Protein AF-A0A7S2DI94-F1 (afdb_monomer)

InterPro domains:
  IPR004147 ABC1 atypical kinase-like domain [PF03109] (22-83)
  IPR011009 Protein kinase-like domain superfamily [SSF56112] (23-72)
  IPR051130 Mitochondrial structure and function regulator [PTHR43173] (21-167)

Solvent-accessible surface area (backbone atoms only — not comparable to full-atom values): 9617 Å² total; per-residue (Å²): 136,80,74,88,71,80,75,70,51,82,45,70,86,51,65,67,65,20,51,54,41,22,57,52,45,43,52,50,52,52,47,42,24,38,66,72,71,18,44,30,70,40,57,72,49,72,92,29,50,45,74,42,70,34,16,36,64,43,81,49,77,76,88,43,61,42,66,40,56,74,69,52,30,52,40,51,53,52,48,54,59,44,58,71,64,45,34,46,67,61,47,50,53,41,57,74,66,62,71,47,77,76,41,70,45,93,87,59,54,71,65,52,54,49,42,46,50,37,65,44,47,44,61,65,92,67,88,44,50,87,60,58,70,66,53,44,52,54,48,52,55,46,50,76,74,43,61,90,73,40,47,48,64,76,61,39,64,72,53,59,60,33,48,21,65,56,64,73

Foldseek 3Di:
DDPPPPPDLPADPPPVQLCVLLVVQLVVVQLCCCQVVQKHQLAVPPVQWDQDRSNHTDGHDSVGMGGDDNVRSVQVVVLLVQVVVLELVSVLVCVVVVVHQQDADPPDDSLLVSLLSCVQQPVDPDHGHPHDPVSNVVSVVVCVPDVPPGRRCVRDPVRVSSNSSSND

Organism: NCBI:txid3111310

pLDDT: mean 78.26, std 12.39, range [26.5, 92.88]

Secondary structure (DSSP, 8-state):
--------------HHHHHHHHHHHHHHHHHIIIIIISEEES---GGGEEEEGGGEEEE--TTSEEE--HHHHHHHHHHHHHHTTTBHHHHHHHHHTT-S--PPPTTS-HHHHHHHHHHHH----S--BT--HHHHHHHHHHHHH-GGG-THHHHS-HHHHHHHHHH-

Nearest PDB structures (foldseek):
  7udp-assembly1_A  TM=5.890E-01  e=2.419E-03  Homo sapiens
  7udq-assembly1_A  TM=5.904E-01  e=2.108E-02  Homo sapiens
  7udq-assembly2_B  TM=5.695E-01  e=2.363E-02  Homo sapiens
  5i35-assembly1_A  TM=5.198E-01  e=9.274E-02  Homo sapiens
  2qoc-assembly1_A  TM=2.919E-01  e=6.078E-01  Homo sapiens

Mean predicted aligned error: 8.58 Å

Radius of gyration: 17.74 Å; Cα contacts (8 Å, |Δi|>4): 190; chains: 1; bounding box: 36×30×52 Å

Structure (mmCIF, N/CA/C/O backbone):
data_AF-A0A7S2DI94-F1
#
_entry.id   AF-A0A7S2DI94-F1
#
loop_
_atom_site.group_PDB
_atom_site.id
_atom_site.type_symbol
_atom_site.label_atom_id
_atom_site.label_alt_id
_atom_site.label_comp_id
_atom_site.label_asym_id
_atom_site.label_entity_id
_atom_site.label_seq_id
_atom_site.pdbx_PDB_ins_code
_atom_site.Cartn_x
_atom_site.Cartn_y
_atom_site.Cartn_z
_atom_site.occupancy
_atom_site.B_iso_or_equiv
_atom_site.auth_seq_id
_atom_site.auth_comp_id
_atom_site.auth_asym_id
_atom_site.auth_atom_id
_atom_site.pdbx_PDB_model_num
ATOM 1 N N . THR A 1 1 ? -7.034 -13.444 -23.311 1.00 38.25 1 THR A N 1
ATOM 2 C CA . THR A 1 1 ? -5.990 -12.869 -22.445 1.00 38.25 1 THR A CA 1
ATOM 3 C C . THR A 1 1 ? -5.013 -12.131 -23.332 1.00 38.25 1 THR A C 1
ATOM 5 O O . THR A 1 1 ? -4.226 -12.762 -24.023 1.00 38.25 1 THR A O 1
ATOM 8 N N . MET A 1 2 ? -5.155 -10.809 -23.434 1.00 26.50 2 MET A N 1
ATOM 9 C CA . MET A 1 2 ? -4.102 -9.972 -24.017 1.00 26.50 2 MET A CA 1
ATOM 10 C C . MET A 1 2 ? -3.130 -9.647 -22.878 1.00 26.50 2 MET A C 1
ATOM 12 O O . MET A 1 2 ? -3.619 -9.332 -21.794 1.00 26.50 2 MET A O 1
ATOM 16 N N . PRO A 1 3 ? -1.807 -9.776 -23.065 1.00 41.78 3 PRO A N 1
ATOM 17 C CA . PRO A 1 3 ? -0.866 -9.262 -22.082 1.00 41.78 3 PRO A CA 1
ATOM 18 C C . PRO A 1 3 ? -0.995 -7.738 -22.058 1.00 41.78 3 PRO A C 1
ATOM 20 O O . PRO A 1 3 ? -1.318 -7.144 -23.092 1.00 41.78 3 PRO A O 1
ATOM 23 N N . ALA A 1 4 ? -0.744 -7.125 -20.903 1.00 41.16 4 ALA A N 1
ATOM 24 C CA . ALA A 1 4 ? -0.554 -5.689 -20.775 1.00 41.16 4 ALA A CA 1
ATOM 25 C C . ALA A 1 4 ? 0.398 -5.222 -21.882 1.00 41.16 4 ALA A C 1
ATOM 27 O O . ALA A 1 4 ? 1.593 -5.530 -21.885 1.00 41.16 4 ALA A O 1
ATOM 28 N N . THR A 1 5 ? -0.143 -4.575 -22.911 1.00 44.16 5 THR A N 1
ATOM 29 C CA . THR A 1 5 ? 0.675 -4.017 -23.976 1.00 44.16 5 THR A CA 1
ATOM 30 C C . THR A 1 5 ? 1.434 -2.861 -23.363 1.00 44.16 5 THR A C 1
ATOM 32 O O . THR A 1 5 ? 0.854 -1.803 -23.129 1.00 44.16 5 THR A O 1
ATOM 35 N N . VAL A 1 6 ? 2.724 -3.076 -23.105 1.00 51.16 6 VAL A N 1
ATOM 36 C CA . VAL A 1 6 ? 3.705 -2.014 -22.889 1.00 51.16 6 VAL A CA 1
ATOM 37 C C . VAL A 1 6 ? 3.642 -1.109 -24.121 1.00 51.16 6 VAL A C 1
ATOM 39 O O . VAL A 1 6 ? 4.239 -1.389 -25.157 1.00 51.16 6 VAL A O 1
ATOM 42 N N . GLN A 1 7 ? 2.809 -0.077 -24.039 1.00 52.34 7 GLN A N 1
ATOM 43 C CA . GLN A 1 7 ? 2.575 0.886 -25.102 1.00 52.34 7 GLN A CA 1
ATOM 44 C C . GLN A 1 7 ? 3.838 1.753 -25.252 1.00 52.34 7 GLN A C 1
ATOM 46 O O . GLN A 1 7 ? 4.278 2.401 -24.297 1.00 52.34 7 GLN A O 1
ATOM 51 N N . ASP A 1 8 ? 4.431 1.683 -26.448 1.00 63.12 8 ASP A N 1
ATOM 52 C CA . ASP A 1 8 ? 5.579 2.424 -26.989 1.00 63.12 8 ASP A CA 1
ATOM 53 C C . ASP A 1 8 ? 6.704 2.791 -26.000 1.00 63.12 8 ASP A C 1
ATOM 55 O O . ASP A 1 8 ? 6.758 3.870 -25.401 1.00 63.12 8 ASP A O 1
ATOM 59 N N . CYS A 1 9 ? 7.706 1.909 -25.916 1.00 63.69 9 CYS A N 1
ATOM 60 C CA . CYS A 1 9 ? 9.040 2.227 -25.385 1.00 63.69 9 CYS A CA 1
ATOM 61 C C . CYS A 1 9 ? 9.880 3.102 -26.344 1.00 63.69 9 CYS A C 1
ATOM 63 O O . CYS A 1 9 ? 11.059 3.345 -26.084 1.00 63.69 9 CYS A O 1
ATOM 65 N N . ASP A 1 10 ? 9.292 3.604 -27.430 1.00 64.12 10 ASP A N 1
ATOM 66 C CA . ASP A 1 10 ? 9.933 4.528 -28.362 1.00 64.12 10 ASP A CA 1
ATOM 67 C C . ASP A 1 10 ? 9.694 5.970 -27.900 1.00 64.12 10 ASP A C 1
ATOM 69 O O . ASP A 1 10 ? 8.746 6.647 -28.289 1.00 64.12 10 ASP A O 1
ATOM 73 N N . GLY A 1 11 ? 10.555 6.439 -26.994 1.00 61.97 11 GLY A N 1
ATOM 74 C CA . GLY A 1 11 ? 10.510 7.794 -26.447 1.00 61.97 11 GLY A CA 1
ATOM 75 C C . GLY A 1 11 ? 11.860 8.508 -26.554 1.00 61.97 11 GLY A C 1
ATOM 76 O O . GLY A 1 11 ? 12.901 7.847 -26.567 1.00 61.97 11 GLY A O 1
ATOM 77 N N . PRO A 1 12 ? 11.875 9.854 -26.598 1.00 61.72 12 PRO A N 1
ATOM 78 C CA . PRO A 1 12 ? 13.106 10.631 -26.707 1.00 61.72 12 PRO A CA 1
ATOM 79 C C . PRO A 1 12 ? 14.046 10.348 -25.530 1.00 61.72 12 PRO A C 1
ATOM 81 O O . PRO A 1 12 ? 13.599 10.198 -24.389 1.00 61.72 12 PRO A O 1
ATOM 84 N N . SER A 1 13 ? 15.347 10.320 -25.819 1.00 65.62 13 SER A N 1
ATOM 85 C CA . SER A 1 13 ? 16.451 10.039 -24.890 1.00 65.62 13 SER A CA 1
ATOM 86 C C . SER A 1 13 ? 16.780 11.187 -23.928 1.00 65.62 13 SER A C 1
ATOM 88 O O . SER A 1 13 ? 17.819 11.145 -23.275 1.00 65.62 13 SER A O 1
ATOM 90 N N . ASP A 1 14 ? 15.909 12.197 -23.818 1.00 84.44 14 ASP A N 1
ATOM 91 C CA . ASP A 1 14 ? 16.019 13.196 -22.755 1.00 84.44 14 ASP A CA 1
ATOM 92 C C . ASP A 1 14 ? 15.905 12.506 -21.391 1.00 84.44 14 ASP A C 1
ATOM 94 O O . ASP A 1 14 ? 14.912 11.836 -21.095 1.00 84.44 14 ASP A O 1
ATOM 98 N N . GLU A 1 15 ? 16.947 12.652 -20.579 1.00 82.38 15 GLU A N 1
ATOM 99 C CA . GLU A 1 15 ? 17.140 11.882 -19.354 1.00 82.38 15 GLU A CA 1
ATOM 100 C C . GLU A 1 15 ? 16.066 12.200 -18.306 1.00 82.38 15 GLU A C 1
ATOM 102 O O . GLU A 1 15 ? 15.508 11.293 -17.688 1.00 82.38 15 GLU A O 1
ATOM 107 N N . ILE A 1 16 ? 15.685 13.476 -18.177 1.00 86.31 16 ILE A N 1
ATOM 108 C CA . ILE A 1 16 ? 14.654 13.924 -17.231 1.00 86.31 16 ILE A CA 1
ATOM 109 C C . ILE A 1 16 ? 13.275 13.417 -17.661 1.00 86.31 16 ILE A C 1
ATOM 111 O O . ILE A 1 16 ? 12.522 12.880 -16.843 1.00 86.31 16 ILE A O 1
ATOM 115 N N . ALA A 1 17 ? 12.921 13.561 -18.940 1.00 85.44 17 ALA A N 1
ATOM 116 C CA . ALA A 1 17 ? 11.656 13.053 -19.454 1.00 85.44 17 ALA A CA 1
ATOM 117 C C . ALA A 1 17 ? 11.577 11.520 -19.365 1.00 85.44 17 ALA A C 1
ATOM 119 O O . ALA A 1 17 ? 10.512 10.976 -19.070 1.00 85.44 17 ALA A O 1
ATOM 120 N N . MET A 1 18 ? 12.692 10.822 -19.590 1.00 85.62 18 MET A N 1
ATOM 121 C CA . MET A 1 18 ? 12.782 9.370 -19.452 1.00 85.62 18 MET A CA 1
ATOM 122 C C . MET A 1 18 ? 12.599 8.926 -18.001 1.00 85.62 18 MET A C 1
ATOM 124 O O . MET A 1 18 ? 11.794 8.030 -17.754 1.00 85.62 18 MET A O 1
ATOM 128 N N . ALA A 1 19 ? 13.273 9.576 -17.051 1.00 86.00 19 ALA A N 1
ATOM 129 C CA . ALA A 1 19 ? 13.120 9.295 -15.628 1.00 86.00 19 ALA A CA 1
ATOM 130 C C . ALA A 1 19 ? 11.671 9.505 -15.163 1.00 86.00 19 ALA A C 1
ATOM 132 O O . ALA A 1 19 ? 11.103 8.640 -14.501 1.00 86.00 19 ALA A O 1
ATOM 133 N N . ARG A 1 20 ? 11.024 10.602 -15.582 1.00 88.50 20 ARG A N 1
ATOM 134 C CA . ARG A 1 20 ? 9.604 10.858 -15.275 1.00 88.50 20 ARG A CA 1
ATOM 135 C C . ARG A 1 20 ? 8.683 9.760 -15.807 1.00 88.50 20 ARG A C 1
ATOM 137 O O . ARG A 1 20 ? 7.816 9.294 -15.076 1.00 88.50 20 ARG A O 1
ATOM 144 N N . ARG A 1 21 ? 8.875 9.330 -17.060 1.00 89.31 21 ARG A N 1
ATOM 145 C CA . ARG A 1 21 ? 8.097 8.221 -17.641 1.00 89.31 21 ARG A CA 1
ATOM 146 C C . ARG A 1 21 ? 8.338 6.910 -16.905 1.00 89.31 21 ARG A C 1
ATOM 148 O O . ARG A 1 21 ? 7.385 6.175 -16.680 1.00 89.31 21 ARG A O 1
ATOM 155 N N . ALA A 1 22 ? 9.586 6.636 -16.530 1.00 89.19 22 ALA A N 1
ATOM 156 C CA . ALA A 1 22 ? 9.945 5.427 -15.805 1.00 89.19 22 ALA A CA 1
ATOM 157 C C . ALA A 1 22 ? 9.234 5.355 -14.453 1.00 89.19 22 ALA A C 1
ATOM 159 O O . ALA A 1 22 ? 8.618 4.339 -14.168 1.00 89.19 22 ALA A O 1
ATOM 160 N N . VAL A 1 23 ? 9.232 6.439 -13.671 1.00 89.25 23 VAL A N 1
ATOM 161 C CA . VAL A 1 23 ? 8.534 6.486 -12.375 1.00 89.25 23 VAL A CA 1
ATOM 162 C C . VAL A 1 23 ? 7.040 6.192 -12.530 1.00 89.25 23 VAL A C 1
ATOM 164 O O . VAL A 1 23 ? 6.508 5.348 -11.814 1.00 89.25 23 VAL A O 1
ATOM 167 N N . LEU A 1 24 ? 6.372 6.836 -13.493 1.00 90.75 24 LEU A N 1
ATOM 168 C CA . LEU A 1 24 ? 4.942 6.611 -13.731 1.00 90.75 24 LEU A CA 1
ATOM 169 C C . LEU A 1 24 ? 4.659 5.168 -14.167 1.00 90.75 24 LEU A C 1
ATOM 171 O O . LEU A 1 24 ? 3.782 4.520 -13.613 1.00 90.75 24 LEU A O 1
ATOM 175 N N . ARG A 1 25 ? 5.457 4.628 -15.094 1.00 91.44 25 ARG A N 1
ATOM 176 C CA . ARG A 1 25 ? 5.292 3.248 -15.572 1.00 91.44 25 ARG A CA 1
ATOM 177 C C . ARG A 1 25 ? 5.593 2.205 -14.505 1.00 91.44 25 ARG A C 1
ATOM 179 O O . ARG A 1 25 ? 4.973 1.151 -14.511 1.00 91.44 25 ARG A O 1
ATOM 186 N N . VAL A 1 26 ? 6.544 2.469 -13.611 1.00 90.81 26 VAL A N 1
ATOM 187 C CA . VAL A 1 26 ? 6.804 1.605 -12.453 1.00 90.81 26 VAL A CA 1
ATOM 188 C C . VAL A 1 26 ? 5.553 1.533 -11.583 1.00 90.81 26 VAL A C 1
ATOM 190 O O . VAL A 1 26 ? 5.120 0.431 -11.258 1.00 90.81 26 VAL A O 1
ATOM 193 N N . ALA A 1 27 ? 4.940 2.678 -11.271 1.00 88.88 27 ALA A N 1
ATOM 194 C CA . ALA A 1 27 ? 3.699 2.717 -10.502 1.00 88.88 27 ALA A CA 1
ATOM 195 C C . ALA A 1 27 ? 2.551 1.980 -11.217 1.00 88.88 27 ALA A C 1
ATOM 197 O O . ALA A 1 27 ? 1.857 1.190 -10.579 1.00 88.88 27 ALA A O 1
ATOM 198 N N . ASP A 1 28 ? 2.396 2.171 -12.533 1.00 91.50 28 ASP A N 1
ATOM 199 C CA . ASP A 1 28 ? 1.372 1.488 -13.335 1.00 91.50 28 ASP A CA 1
ATOM 200 C C . ASP A 1 28 ? 1.557 -0.037 -13.317 1.00 91.50 28 ASP A C 1
ATOM 202 O O . ASP A 1 28 ? 0.617 -0.769 -13.013 1.00 91.50 28 ASP A O 1
ATOM 206 N N . VAL A 1 29 ? 2.777 -0.521 -13.585 1.00 91.38 29 VAL A N 1
ATOM 207 C CA . VAL A 1 29 ? 3.096 -1.959 -13.613 1.00 91.38 29 VAL A CA 1
ATOM 208 C C . VAL A 1 29 ? 2.872 -2.594 -12.243 1.00 91.38 29 VAL A C 1
ATOM 210 O O . VAL A 1 29 ? 2.237 -3.640 -12.152 1.00 91.38 29 VAL A O 1
ATOM 213 N N . ILE A 1 30 ? 3.350 -1.960 -11.169 1.00 89.12 30 ILE A N 1
ATOM 214 C CA . ILE A 1 30 ? 3.148 -2.453 -9.801 1.00 89.12 30 ILE A CA 1
ATOM 215 C C . ILE A 1 30 ? 1.654 -2.476 -9.448 1.00 89.12 30 ILE A C 1
ATOM 217 O O . ILE A 1 30 ? 1.179 -3.436 -8.838 1.00 89.12 30 ILE A O 1
ATOM 221 N N . GLY A 1 31 ? 0.904 -1.441 -9.836 1.00 89.75 31 GLY A N 1
ATOM 222 C CA . GLY A 1 31 ? -0.535 -1.356 -9.609 1.00 89.75 31 GLY A CA 1
ATOM 223 C C . GLY A 1 31 ? -1.315 -2.441 -10.353 1.00 89.75 31 GLY A C 1
ATOM 224 O O . GLY A 1 31 ? -2.184 -3.081 -9.764 1.00 89.75 31 GLY A O 1
ATOM 225 N N . GLU A 1 32 ? -0.986 -2.694 -11.620 1.00 92.88 32 GLU A N 1
ATOM 226 C CA . GLU A 1 32 ? -1.575 -3.772 -12.420 1.00 92.88 32 GLU A CA 1
ATOM 227 C C . GLU A 1 32 ? -1.283 -5.147 -11.804 1.00 92.88 32 GLU A C 1
ATOM 229 O O . GLU A 1 32 ? -2.216 -5.895 -11.496 1.00 92.88 32 GLU A O 1
ATOM 234 N N . MET A 1 33 ? -0.014 -5.416 -11.495 1.00 92.06 33 MET A N 1
ATOM 235 C CA . MET A 1 33 ? 0.432 -6.624 -10.799 1.0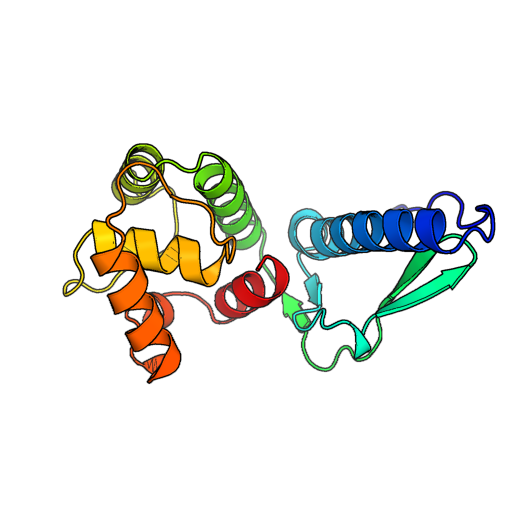0 92.06 33 MET A CA 1
ATOM 236 C C . MET A 1 33 ? -0.349 -6.857 -9.492 1.00 92.06 33 MET A C 1
ATOM 238 O O . MET A 1 33 ? -0.890 -7.936 -9.242 1.00 92.06 33 MET A O 1
ATOM 242 N N . MET A 1 34 ? -0.473 -5.826 -8.653 1.00 91.06 34 MET A N 1
ATOM 243 C CA . MET A 1 34 ? -1.116 -5.944 -7.344 1.00 91.06 34 MET A CA 1
ATOM 244 C C . MET A 1 34 ? -2.643 -6.061 -7.430 1.00 91.06 34 MET A C 1
ATOM 246 O O . MET A 1 34 ? -3.236 -6.915 -6.768 1.00 91.06 34 MET A O 1
ATOM 250 N N . PHE A 1 35 ? -3.303 -5.203 -8.209 1.00 91.31 35 PHE A N 1
ATOM 251 C CA . PHE A 1 35 ? -4.761 -5.051 -8.162 1.00 91.31 35 PHE A CA 1
ATOM 252 C C . PHE A 1 35 ? -5.504 -5.827 -9.249 1.00 91.31 35 PHE A C 1
ATOM 254 O O . PHE A 1 35 ? -6.642 -6.248 -9.010 1.00 91.31 35 PHE A O 1
ATOM 261 N N . LEU A 1 36 ? -4.891 -6.036 -10.418 1.00 92.25 36 LEU A N 1
ATOM 262 C CA . LEU A 1 36 ? -5.501 -6.778 -11.524 1.00 92.25 36 LEU A CA 1
ATOM 263 C C . LEU A 1 36 ? -5.062 -8.240 -11.515 1.00 92.25 36 LEU A C 1
ATOM 265 O O . LEU A 1 36 ? -5.929 -9.123 -11.504 1.00 92.25 36 LEU A O 1
ATOM 269 N N . ASP A 1 37 ? -3.757 -8.491 -11.419 1.00 92.12 37 ASP A N 1
ATOM 270 C CA . ASP A 1 37 ? -3.207 -9.850 -11.453 1.00 92.12 37 ASP A CA 1
ATOM 271 C C . ASP A 1 37 ? -3.254 -10.526 -10.078 1.00 92.12 37 ASP A C 1
ATOM 273 O O . ASP A 1 37 ? -3.525 -11.720 -9.980 1.00 92.12 37 ASP A O 1
ATOM 277 N N . GLY A 1 38 ? -3.090 -9.760 -8.994 1.00 90.25 38 GLY A N 1
ATOM 278 C CA . GLY A 1 38 ? -2.999 -10.304 -7.638 1.00 90.25 38 GLY A CA 1
ATOM 279 C C . GLY A 1 38 ? -1.653 -10.951 -7.327 1.00 90.25 38 GLY A C 1
ATOM 280 O O . GLY A 1 38 ? -1.559 -11.685 -6.356 1.00 90.25 38 GLY A O 1
ATOM 281 N N . PHE A 1 39 ? -0.619 -10.686 -8.122 1.00 90.69 39 PHE A N 1
ATOM 282 C CA . PHE A 1 39 ? 0.749 -11.141 -7.893 1.00 90.69 39 PHE A CA 1
ATOM 283 C C . PHE A 1 39 ? 1.684 -9.959 -8.094 1.00 90.69 39 PHE A C 1
ATOM 285 O O . PHE A 1 39 ? 1.697 -9.373 -9.172 1.00 90.69 39 PHE A O 1
ATOM 292 N N . PHE A 1 40 ? 2.476 -9.608 -7.083 1.00 89.25 40 PHE A N 1
ATOM 293 C CA . PHE A 1 40 ? 3.304 -8.405 -7.126 1.00 89.25 40 PHE A CA 1
ATOM 294 C C . PHE A 1 40 ? 4.714 -8.626 -6.584 1.00 89.25 40 PHE A C 1
ATOM 296 O O . PHE A 1 40 ? 4.962 -9.473 -5.721 1.00 89.25 40 PHE A O 1
ATOM 303 N N . HIS A 1 41 ? 5.645 -7.823 -7.101 1.00 87.62 41 HIS A N 1
ATOM 304 C CA . HIS A 1 41 ? 7.010 -7.758 -6.601 1.00 87.62 41 HIS A CA 1
ATOM 305 C C . HIS A 1 41 ? 7.024 -6.940 -5.305 1.00 87.62 41 HIS A C 1
ATOM 307 O O . HIS A 1 41 ? 6.699 -5.757 -5.299 1.00 87.62 41 HIS A O 1
ATOM 313 N N . ALA A 1 42 ? 7.375 -7.590 -4.200 1.00 82.12 42 ALA A N 1
ATOM 314 C CA . ALA A 1 42 ? 7.329 -7.024 -2.854 1.00 82.12 42 ALA A CA 1
ATOM 315 C C . ALA A 1 42 ? 8.575 -6.193 -2.478 1.00 82.12 42 ALA A C 1
ATOM 317 O O . ALA A 1 42 ? 8.674 -5.725 -1.343 1.00 82.12 42 ALA A O 1
ATOM 318 N N . ASP A 1 43 ? 9.532 -6.045 -3.399 1.00 81.56 43 ASP A N 1
ATOM 319 C CA . ASP A 1 43 ? 10.815 -5.374 -3.173 1.00 81.56 43 ASP A CA 1
ATOM 320 C C . ASP A 1 43 ? 11.191 -4.488 -4.369 1.00 81.56 43 ASP A C 1
ATOM 322 O O . ASP A 1 43 ? 12.068 -4.795 -5.176 1.00 81.56 43 ASP A O 1
ATOM 326 N N . THR A 1 44 ? 10.479 -3.373 -4.501 1.00 77.94 44 THR A N 1
ATOM 327 C CA . THR A 1 44 ? 10.586 -2.433 -5.626 1.00 77.94 44 THR A CA 1
ATOM 328 C C . THR A 1 44 ? 11.675 -1.382 -5.410 1.00 77.94 44 THR A C 1
ATOM 330 O O . THR A 1 44 ? 11.563 -0.248 -5.880 1.00 77.94 44 THR A O 1
ATOM 333 N N . HIS A 1 45 ? 12.741 -1.728 -4.682 1.00 83.12 45 HIS A N 1
ATOM 334 C CA . HIS A 1 45 ? 13.846 -0.809 -4.452 1.00 83.12 45 HIS A CA 1
ATOM 335 C C . HIS A 1 45 ? 14.523 -0.423 -5.784 1.00 83.12 45 HIS A C 1
ATOM 337 O O . HIS A 1 45 ? 14.570 -1.237 -6.711 1.00 83.12 45 HIS A O 1
ATOM 343 N N . PRO A 1 46 ? 15.154 0.762 -5.900 1.00 83.50 46 PRO A N 1
ATOM 344 C CA . PRO A 1 46 ? 15.728 1.219 -7.171 1.00 83.50 46 PRO A CA 1
ATOM 345 C C . PRO A 1 46 ? 16.717 0.240 -7.827 1.00 83.50 46 PRO A C 1
ATOM 347 O O . PRO A 1 46 ? 16.783 0.163 -9.047 1.00 83.50 46 PRO A O 1
ATOM 350 N N . GLY A 1 47 ? 17.451 -0.554 -7.038 1.00 86.31 47 GLY A N 1
ATOM 351 C CA . GLY A 1 47 ? 18.361 -1.588 -7.553 1.00 86.31 47 GLY A CA 1
ATOM 352 C C . GLY A 1 47 ? 17.694 -2.766 -8.285 1.00 86.31 47 GLY A C 1
ATOM 353 O O . GLY A 1 47 ? 18.386 -3.447 -9.034 1.00 86.31 47 GLY A O 1
ATOM 354 N N . ASN A 1 48 ? 16.382 -2.979 -8.116 1.00 89.44 48 ASN A N 1
ATOM 355 C CA . ASN A 1 48 ? 15.606 -4.054 -8.751 1.00 89.44 48 ASN A CA 1
ATOM 356 C C . ASN A 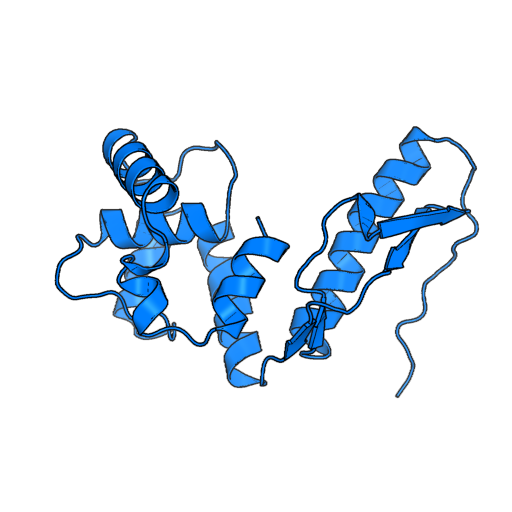1 48 ? 14.821 -3.553 -9.970 1.00 89.44 48 ASN A C 1
ATOM 358 O O . ASN A 1 48 ? 14.034 -4.285 -10.571 1.00 89.44 48 ASN A O 1
ATOM 362 N N . ILE A 1 49 ? 15.027 -2.290 -10.353 1.00 90.06 49 ILE A N 1
ATOM 363 C CA . ILE A 1 49 ? 14.317 -1.650 -11.452 1.00 90.06 49 ILE A CA 1
ATOM 364 C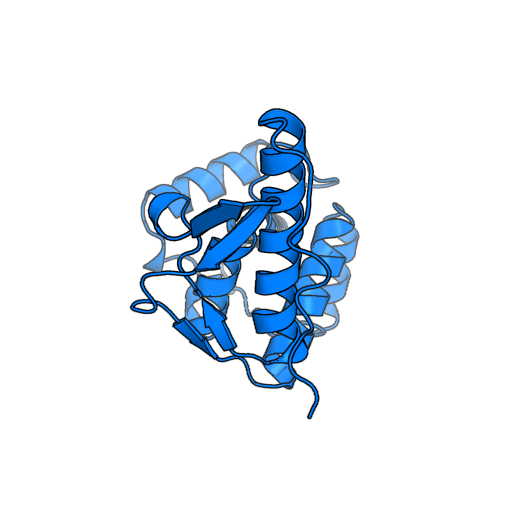 C . ILE A 1 49 ? 15.345 -1.118 -12.439 1.00 90.06 49 ILE A C 1
ATOM 366 O O . ILE A 1 49 ? 16.004 -0.103 -12.217 1.00 90.06 49 ILE A O 1
ATOM 370 N N . MET A 1 50 ? 15.455 -1.786 -13.581 1.00 89.75 50 MET A N 1
ATOM 371 C CA . MET A 1 50 ? 16.233 -1.280 -14.702 1.00 89.75 50 MET A CA 1
ATOM 372 C C . MET A 1 50 ? 15.351 -0.401 -15.583 1.00 89.75 50 MET A C 1
ATOM 374 O O . MET A 1 50 ? 14.278 -0.816 -16.013 1.00 89.75 50 MET A O 1
ATOM 378 N N . VAL A 1 51 ? 15.813 0.807 -15.904 1.00 89.38 51 VAL A N 1
ATOM 379 C CA . VAL A 1 51 ? 15.116 1.690 -16.847 1.00 89.38 51 VAL A CA 1
ATOM 380 C C . VAL A 1 51 ? 15.681 1.475 -18.246 1.00 89.38 51 VAL A C 1
ATOM 382 O O . VAL A 1 51 ? 16.811 1.853 -18.550 1.00 89.38 51 VAL A O 1
ATOM 385 N N . LEU A 1 52 ? 14.884 0.848 -19.104 1.00 88.50 52 LEU A N 1
ATOM 386 C CA . LEU A 1 52 ? 15.191 0.654 -20.515 1.00 88.50 52 LEU A CA 1
ATOM 387 C C . LEU A 1 52 ? 14.921 1.934 -21.320 1.00 88.50 52 LEU A C 1
ATOM 389 O O . LEU A 1 52 ? 14.314 2.899 -20.839 1.00 88.50 52 LEU A O 1
ATOM 393 N N . LYS A 1 53 ? 15.336 1.920 -22.594 1.00 83.94 53 LYS A N 1
ATOM 394 C CA . LYS A 1 53 ? 15.046 3.001 -23.547 1.00 83.94 53 LYS A CA 1
ATOM 395 C C . LYS A 1 53 ? 13.555 3.358 -23.544 1.00 83.94 53 LYS A C 1
ATOM 397 O O . LYS A 1 53 ? 12.692 2.506 -23.347 1.00 83.94 53 LYS A O 1
ATOM 402 N N . GLY A 1 54 ? 13.281 4.653 -23.691 1.00 83.12 54 GLY A N 1
ATOM 403 C CA . GLY A 1 54 ? 11.930 5.209 -23.610 1.00 83.12 54 GLY A CA 1
ATOM 404 C C . GLY A 1 54 ? 11.352 5.309 -22.201 1.00 83.12 54 GLY A C 1
ATOM 405 O O . GLY A 1 54 ? 10.264 5.864 -22.059 1.00 83.12 54 GLY A O 1
ATOM 406 N N . GLY A 1 55 ? 12.065 4.856 -21.165 1.00 86.25 55 GLY A N 1
ATOM 407 C CA . GLY A 1 55 ? 11.599 4.881 -19.779 1.00 86.25 55 GLY A CA 1
ATOM 408 C C . GLY A 1 55 ? 10.758 3.658 -19.429 1.00 86.25 55 GLY A C 1
ATOM 409 O O . GLY A 1 55 ? 9.795 3.783 -18.684 1.00 86.25 55 GLY A O 1
ATOM 410 N N . CYS A 1 56 ? 11.027 2.506 -20.044 1.00 88.06 56 CYS A N 1
ATOM 411 C CA . CYS A 1 56 ? 10.312 1.266 -19.745 1.00 88.06 56 CYS A CA 1
ATOM 412 C C . CYS A 1 56 ? 10.978 0.541 -18.568 1.00 88.06 56 CYS A C 1
ATOM 414 O O . CYS A 1 56 ? 12.186 0.308 -18.634 1.00 88.06 56 CYS A O 1
ATOM 416 N N . PRO A 1 57 ? 10.240 0.193 -17.502 1.00 90.06 57 PRO A N 1
ATOM 417 C CA . PRO A 1 57 ? 10.812 -0.551 -16.393 1.00 90.06 57 PRO A CA 1
ATOM 418 C C . PRO A 1 57 ? 10.994 -2.024 -16.761 1.00 90.06 57 PRO A C 1
ATOM 420 O O . PRO A 1 57 ? 10.100 -2.658 -17.317 1.00 90.06 57 PRO A O 1
ATOM 423 N N . ALA A 1 58 ? 12.151 -2.572 -16.417 1.00 90.06 58 ALA A N 1
ATOM 424 C CA . ALA A 1 58 ? 12.400 -4.000 -16.348 1.00 90.06 58 ALA A CA 1
ATOM 425 C C . ALA A 1 58 ? 12.658 -4.358 -14.885 1.00 90.06 58 ALA A C 1
ATOM 427 O O . ALA A 1 58 ? 13.648 -3.920 -14.296 1.00 90.06 58 ALA A O 1
ATOM 428 N N . LEU A 1 59 ? 11.729 -5.120 -14.309 1.00 89.94 59 LEU A N 1
ATOM 429 C CA . LEU A 1 59 ? 11.841 -5.633 -12.950 1.00 89.94 59 LEU A CA 1
ATOM 430 C C . LEU A 1 59 ? 12.805 -6.820 -12.937 1.00 89.94 59 LEU A C 1
ATOM 432 O O . LEU A 1 59 ? 12.730 -7.698 -13.802 1.00 89.94 59 LEU A O 1
ATOM 436 N N . ILE A 1 60 ? 13.710 -6.834 -11.967 1.00 89.19 60 ILE A N 1
ATOM 437 C CA . ILE A 1 60 ? 14.676 -7.910 -11.746 1.00 89.19 60 ILE A CA 1
ATOM 438 C C . ILE A 1 60 ? 14.614 -8.359 -10.285 1.00 89.19 60 ILE A C 1
ATOM 440 O O . ILE A 1 60 ? 14.068 -7.653 -9.455 1.00 89.19 60 ILE A O 1
ATOM 444 N N . ASP A 1 61 ? 15.185 -9.527 -9.988 1.00 82.81 61 ASP A N 1
ATOM 445 C CA . ASP A 1 61 ? 15.174 -10.139 -8.650 1.00 82.81 61 ASP A CA 1
ATOM 446 C C . ASP A 1 61 ? 13.768 -10.362 -8.055 1.00 82.81 61 ASP A C 1
ATOM 448 O O . ASP A 1 61 ? 13.295 -9.687 -7.147 1.00 82.81 61 ASP A O 1
ATOM 452 N N . PHE A 1 62 ? 13.114 -11.424 -8.520 1.00 82.56 62 PHE A N 1
ATOM 453 C CA . PHE A 1 62 ? 11.813 -11.862 -8.010 1.00 82.56 62 PHE A CA 1
ATOM 454 C C . PHE A 1 62 ? 11.917 -12.691 -6.713 1.00 82.56 62 PHE A C 1
ATOM 456 O O . PHE A 1 62 ? 11.004 -13.454 -6.393 1.00 82.56 62 PHE A O 1
ATOM 463 N N . GLY A 1 63 ? 13.016 -12.571 -5.954 1.00 80.25 63 GLY A N 1
ATOM 464 C CA . GLY A 1 63 ? 13.222 -13.294 -4.694 1.00 80.25 63 GLY A CA 1
ATOM 465 C C . GLY A 1 63 ? 12.204 -12.943 -3.600 1.00 80.25 63 GLY A C 1
ATOM 466 O O . GLY A 1 63 ? 11.961 -13.751 -2.702 1.00 80.25 63 GLY A O 1
ATOM 467 N N . GLN A 1 64 ? 11.570 -11.770 -3.699 1.00 81.50 64 GLN A N 1
ATOM 468 C CA . G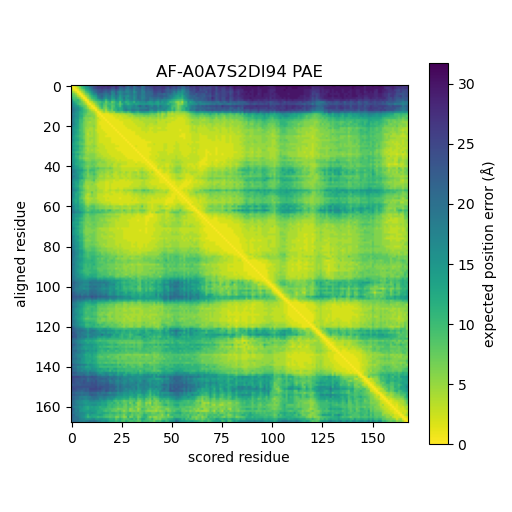LN A 1 64 ? 10.477 -11.326 -2.832 1.00 81.50 64 GLN A CA 1
ATOM 469 C C . GLN A 1 64 ? 9.243 -10.970 -3.672 1.00 81.50 64 GLN A C 1
ATOM 471 O O . GLN A 1 64 ? 9.110 -9.853 -4.180 1.00 81.50 64 GLN A O 1
ATOM 476 N N . CYS A 1 65 ? 8.325 -11.930 -3.792 1.00 86.94 65 CYS A N 1
ATOM 477 C CA . CYS A 1 65 ? 7.012 -11.758 -4.414 1.00 86.94 65 CYS A CA 1
ATOM 478 C C . CYS A 1 65 ? 5.906 -12.183 -3.447 1.00 86.94 65 CYS A C 1
ATOM 480 O O . CYS A 1 65 ? 6.132 -13.013 -2.563 1.00 86.94 65 CYS A O 1
ATOM 482 N N . ALA A 1 66 ? 4.712 -11.629 -3.631 1.00 86.25 66 ALA A N 1
ATOM 483 C CA . ALA A 1 66 ? 3.537 -11.975 -2.845 1.00 86.25 66 ALA A CA 1
ATOM 484 C C . ALA A 1 66 ? 2.291 -12.079 -3.731 1.00 86.25 66 ALA A C 1
ATOM 486 O O . ALA A 1 66 ? 2.200 -11.438 -4.780 1.00 86.25 66 ALA A O 1
ATOM 487 N N . GLU A 1 67 ? 1.335 -12.887 -3.280 1.00 89.25 67 GLU A N 1
ATOM 488 C CA . GLU A 1 67 ? 0.029 -13.057 -3.912 1.00 89.25 67 GLU A CA 1
ATOM 489 C C . GLU A 1 67 ? -1.068 -12.464 -3.028 1.00 89.25 67 GLU A C 1
ATOM 491 O O . GLU A 1 67 ? -0.989 -12.513 -1.802 1.00 89.25 67 GLU A O 1
ATOM 496 N N . LEU A 1 68 ? -2.098 -11.906 -3.657 1.00 87.31 68 LEU A N 1
ATOM 497 C CA . LEU A 1 68 ? -3.321 -11.446 -3.019 1.00 87.31 68 LEU A CA 1
ATOM 498 C C . LEU A 1 68 ? -4.509 -12.089 -3.727 1.00 87.31 68 LEU A C 1
ATOM 500 O O . LEU A 1 68 ? -4.698 -11.913 -4.934 1.00 87.31 68 LEU A O 1
ATOM 504 N N . ASP A 1 69 ? -5.358 -12.775 -2.969 1.00 89.69 69 ASP A N 1
ATOM 505 C CA . ASP A 1 69 ? -6.652 -13.210 -3.482 1.00 89.69 69 ASP A CA 1
ATOM 506 C C . ASP A 1 69 ? -7.577 -12.008 -3.776 1.00 89.69 69 ASP A C 1
ATOM 508 O O . ASP A 1 69 ? -7.308 -10.858 -3.412 1.00 89.69 69 ASP A O 1
ATOM 512 N N . LEU A 1 70 ? -8.705 -12.255 -4.447 1.00 89.50 70 LEU A N 1
ATOM 513 C CA . LEU A 1 70 ? -9.637 -11.193 -4.833 1.00 89.50 70 LEU A CA 1
ATOM 514 C C . LEU A 1 70 ? -10.134 -10.357 -3.641 1.00 89.50 70 LEU A C 1
ATOM 516 O O . LEU A 1 70 ? -10.257 -9.137 -3.770 1.00 89.50 70 LEU A O 1
ATOM 520 N N . GLU A 1 71 ? -10.430 -10.991 -2.506 1.00 85.62 71 GLU A N 1
ATOM 521 C CA . GLU A 1 71 ? -10.918 -10.304 -1.308 1.00 85.62 71 GLU A CA 1
ATOM 522 C C . GLU A 1 71 ? -9.813 -9.418 -0.720 1.00 85.62 71 GLU A C 1
ATOM 524 O O . GLU A 1 71 ? -10.053 -8.260 -0.361 1.00 85.62 71 GLU A O 1
ATOM 529 N N . GLN A 1 72 ? -8.580 -9.924 -0.695 1.00 85.31 72 GLN A N 1
ATOM 530 C CA . GLN A 1 72 ? -7.413 -9.198 -0.223 1.00 85.31 72 GLN A CA 1
ATOM 531 C C . GLN A 1 72 ? -7.105 -7.981 -1.100 1.00 85.31 72 GLN A C 1
ATOM 533 O O . GLN A 1 72 ? -6.959 -6.876 -0.574 1.00 85.31 72 GLN A O 1
ATOM 538 N N . ARG A 1 73 ? -7.110 -8.138 -2.430 1.00 87.88 73 ARG A N 1
ATOM 539 C CA . ARG A 1 73 ? -6.927 -7.027 -3.384 1.00 87.88 73 ARG A CA 1
ATOM 540 C C . ARG A 1 73 ? -7.957 -5.924 -3.173 1.00 87.88 73 ARG A C 1
ATOM 542 O O . ARG A 1 73 ? -7.607 -4.747 -3.138 1.00 87.88 73 ARG A O 1
ATOM 549 N N . GLN A 1 74 ? -9.227 -6.291 -2.989 1.00 87.81 74 GLN A N 1
ATOM 550 C CA . GLN A 1 74 ? -10.299 -5.327 -2.729 1.00 87.81 74 GLN A CA 1
ATOM 551 C C . GLN A 1 74 ? -10.111 -4.599 -1.394 1.00 87.81 74 GLN A C 1
ATOM 553 O O . GLN A 1 74 ? -10.359 -3.396 -1.314 1.00 87.81 74 GLN A O 1
ATOM 558 N N . SER A 1 75 ? -9.683 -5.307 -0.348 1.00 83.00 75 SER A N 1
ATOM 559 C CA . SER A 1 75 ? -9.425 -4.713 0.967 1.00 83.00 75 SER A CA 1
ATOM 560 C C . SER A 1 75 ? -8.255 -3.725 0.922 1.00 83.00 75 SER A C 1
ATOM 562 O O . SER A 1 75 ? -8.374 -2.615 1.443 1.00 83.00 75 SER A O 1
ATOM 564 N N . VAL A 1 76 ? -7.157 -4.084 0.249 1.00 82.44 76 VAL A N 1
ATOM 565 C CA . VAL A 1 76 ? -6.005 -3.192 0.048 1.00 82.44 76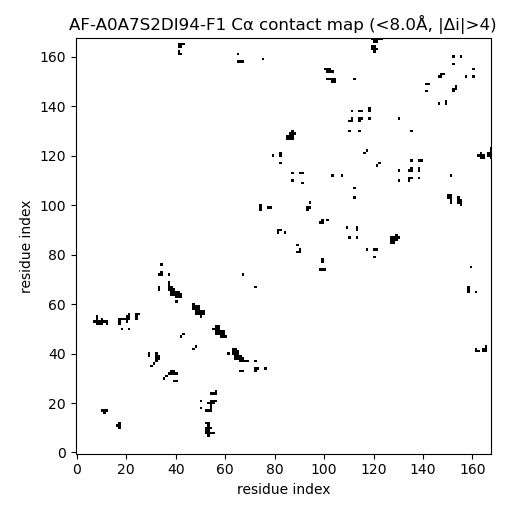 VAL A CA 1
ATOM 566 C C . VAL A 1 76 ? -6.396 -1.970 -0.785 1.00 82.44 76 VAL A C 1
ATOM 568 O O . VAL A 1 76 ? -6.130 -0.847 -0.367 1.00 82.44 76 VAL A O 1
ATOM 571 N N . ALA A 1 77 ? -7.097 -2.156 -1.909 1.00 86.94 77 ALA A N 1
ATOM 572 C CA . ALA A 1 77 ? -7.529 -1.048 -2.765 1.00 86.94 77 ALA A CA 1
ATOM 573 C C . ALA A 1 77 ? -8.419 -0.049 -2.008 1.00 86.94 77 ALA A C 1
ATOM 575 O O . ALA A 1 77 ? -8.231 1.162 -2.110 1.00 86.94 77 ALA A O 1
ATOM 576 N N . LYS A 1 78 ? -9.359 -0.548 -1.192 1.00 85.81 78 LYS A N 1
ATOM 577 C CA . LYS A 1 78 ? -10.174 0.302 -0.315 1.00 85.81 78 LYS A CA 1
ATOM 578 C C . LYS A 1 78 ? -9.304 1.090 0.657 1.00 85.81 78 LYS A C 1
ATOM 580 O O . LYS A 1 78 ? -9.514 2.291 0.788 1.00 85.81 78 LYS A O 1
ATOM 585 N N . LEU A 1 79 ? -8.343 0.441 1.320 1.00 81.50 79 LEU A N 1
ATOM 586 C CA . LEU A 1 79 ? -7.459 1.124 2.263 1.00 81.50 79 LEU A CA 1
ATOM 587 C C . LEU A 1 79 ? -6.687 2.261 1.581 1.00 81.50 79 LEU A C 1
ATOM 589 O O . LEU A 1 79 ? -6.696 3.370 2.103 1.00 81.50 79 LEU A O 1
ATOM 593 N N . VAL A 1 80 ? -6.084 2.009 0.415 1.00 83.31 80 VAL A N 1
ATOM 594 C CA . VAL A 1 80 ? -5.337 3.025 -0.348 1.00 83.31 80 VAL A CA 1
ATOM 595 C C . VAL A 1 80 ? -6.222 4.232 -0.667 1.00 83.31 80 VAL A C 1
ATOM 597 O O . VAL A 1 80 ? -5.826 5.370 -0.424 1.00 83.31 80 VAL A O 1
ATOM 600 N N . LEU A 1 81 ? -7.453 4.000 -1.134 1.00 85.62 81 LEU A N 1
ATOM 601 C CA . LEU A 1 81 ? -8.406 5.077 -1.427 1.00 85.62 81 LEU A CA 1
ATOM 602 C C . LEU A 1 81 ? -8.787 5.889 -0.182 1.00 85.62 81 LEU A C 1
ATOM 604 O O . LEU A 1 81 ? -8.947 7.105 -0.258 1.00 85.62 81 LEU A O 1
ATOM 608 N N . ILE A 1 82 ? -8.941 5.227 0.964 1.00 85.69 82 ILE A N 1
ATOM 609 C CA . ILE A 1 82 ? -9.315 5.884 2.220 1.00 85.69 82 ILE A CA 1
ATOM 610 C C . ILE A 1 82 ? -8.153 6.702 2.781 1.00 85.69 82 ILE A C 1
ATOM 612 O O . ILE A 1 82 ? -8.371 7.826 3.229 1.00 85.69 82 ILE A O 1
ATOM 616 N N . LEU A 1 83 ? -6.931 6.165 2.753 1.00 84.12 83 LEU A N 1
ATOM 617 C CA . LEU A 1 83 ? -5.734 6.894 3.181 1.00 84.12 83 LEU A CA 1
ATOM 618 C C . LEU A 1 83 ? -5.470 8.102 2.280 1.00 84.12 83 LEU A C 1
ATOM 620 O O . LEU A 1 83 ? -5.149 9.177 2.782 1.00 84.12 83 LEU A O 1
ATOM 624 N N . GLY A 1 84 ? -5.732 7.976 0.976 1.00 84.62 84 GLY A N 1
ATOM 625 C CA . GLY A 1 84 ? -5.681 9.095 0.034 1.00 84.62 84 GLY A CA 1
ATOM 626 C C . GLY A 1 84 ? -6.634 10.250 0.374 1.00 84.62 84 GLY A C 1
ATOM 627 O O . GLY A 1 84 ? -6.392 11.378 -0.045 1.00 84.62 84 GLY A O 1
ATOM 628 N N . ALA A 1 85 ? -7.684 10.016 1.174 1.00 86.00 85 ALA A N 1
ATOM 629 C CA . ALA A 1 85 ? -8.560 11.081 1.664 1.00 86.00 85 ALA A CA 1
ATOM 630 C C . ALA A 1 85 ? -7.926 11.936 2.782 1.00 86.00 85 ALA A C 1
ATOM 632 O O . ALA A 1 85 ? -8.501 12.959 3.148 1.00 86.00 85 ALA A O 1
ATOM 633 N N . ARG A 1 86 ? -6.780 11.519 3.346 1.00 84.06 86 ARG A N 1
ATOM 634 C CA . ARG A 1 86 ? -6.001 12.223 4.387 1.00 84.06 86 ARG A CA 1
ATOM 635 C C . ARG A 1 86 ? -6.802 12.691 5.612 1.00 84.06 86 ARG A C 1
ATOM 637 O O . ARG A 1 86 ? -6.443 13.678 6.255 1.00 84.06 86 ARG A O 1
ATOM 644 N N . SER A 1 87 ? -7.870 11.972 5.963 1.00 86.00 87 SER A N 1
ATOM 645 C CA . SER A 1 87 ? -8.768 12.328 7.067 1.00 86.00 87 SER A CA 1
ATOM 646 C C . SER A 1 87 ? -8.901 11.188 8.072 1.00 86.00 87 SER A C 1
ATOM 648 O O . SER A 1 87 ? -9.416 10.108 7.753 1.00 86.00 87 SER A O 1
ATOM 650 N N . SER A 1 88 ? -8.467 11.425 9.315 1.00 85.44 88 SER A N 1
ATOM 651 C CA . SER A 1 88 ? -8.580 10.435 10.392 1.00 85.44 88 SER A CA 1
ATOM 652 C C . SER A 1 88 ? -10.042 10.090 10.695 1.00 85.44 88 SER A C 1
ATOM 654 O O . SER A 1 88 ? -10.364 8.939 10.991 1.00 85.44 88 SER A O 1
ATOM 656 N N . THR A 1 89 ? -10.958 11.048 10.522 1.00 87.38 89 THR A N 1
ATOM 657 C CA . THR A 1 89 ? -12.405 10.852 10.697 1.00 87.38 89 THR A CA 1
ATOM 658 C C . THR A 1 89 ? -12.965 9.830 9.710 1.00 87.38 89 THR A C 1
ATOM 660 O O . THR A 1 89 ? -13.698 8.922 10.116 1.00 87.38 89 THR A O 1
ATOM 663 N N . VAL A 1 90 ? -12.601 9.947 8.427 1.00 86.38 90 VAL A N 1
ATOM 664 C CA . VAL A 1 90 ? -13.038 9.013 7.377 1.00 86.38 90 VAL A CA 1
ATOM 665 C C . VAL A 1 90 ? -12.485 7.620 7.658 1.00 86.38 90 VAL A C 1
ATOM 667 O O . VAL A 1 90 ? -13.247 6.651 7.677 1.00 86.38 90 VAL A O 1
ATOM 670 N N . LEU A 1 91 ? -11.187 7.514 7.957 1.00 84.38 91 LEU A N 1
ATOM 671 C CA . LEU A 1 91 ? -10.561 6.224 8.236 1.00 84.38 91 LEU A CA 1
ATOM 672 C C . LEU A 1 91 ? -11.178 5.540 9.466 1.00 84.38 91 LEU A C 1
ATOM 674 O O . LEU A 1 91 ? -11.512 4.357 9.421 1.00 84.38 91 LEU A O 1
ATOM 678 N N . ASN A 1 92 ? -11.423 6.295 10.536 1.00 84.25 92 ASN A N 1
ATOM 679 C CA . ASN A 1 92 ? -12.087 5.799 11.738 1.00 84.25 92 ASN A CA 1
ATOM 680 C C . ASN A 1 92 ? -13.509 5.284 11.448 1.00 84.25 92 ASN A C 1
ATOM 682 O O . ASN A 1 92 ? -13.912 4.229 11.938 1.00 84.25 92 ASN A O 1
ATOM 686 N N . ALA A 1 93 ? -14.278 6.005 10.627 1.00 85.06 93 ALA A N 1
ATOM 687 C CA . ALA A 1 93 ? -15.619 5.580 10.236 1.00 85.06 93 ALA A CA 1
ATOM 688 C C . ALA A 1 93 ? -15.601 4.246 9.471 1.00 85.06 93 ALA A C 1
ATOM 690 O O . ALA A 1 93 ? -16.412 3.369 9.766 1.00 85.06 93 ALA A O 1
ATOM 691 N N . VAL A 1 94 ? -14.651 4.065 8.549 1.00 81.94 94 VAL A N 1
ATOM 692 C CA . VAL A 1 94 ? -14.490 2.816 7.787 1.00 81.94 94 VAL A CA 1
ATOM 693 C C . VAL A 1 94 ? -14.091 1.656 8.701 1.00 81.94 94 VAL A C 1
ATOM 695 O O . VAL A 1 94 ? -14.690 0.581 8.606 1.00 81.94 94 VAL A O 1
ATOM 698 N N . ILE A 1 95 ? -13.120 1.865 9.596 1.00 79.06 95 ILE A N 1
ATOM 699 C CA . ILE A 1 95 ? -12.681 0.840 10.555 1.00 79.06 95 ILE A CA 1
ATOM 700 C C . ILE A 1 95 ? -13.867 0.391 11.419 1.00 79.06 95 ILE A C 1
ATOM 702 O O . ILE A 1 95 ? -14.142 -0.803 11.515 1.00 79.06 95 ILE A O 1
ATOM 706 N N . ARG A 1 96 ? -14.640 1.334 11.980 1.00 79.81 96 ARG A N 1
ATOM 707 C CA . ARG A 1 96 ? -15.832 1.016 12.790 1.00 79.81 96 ARG A CA 1
ATOM 708 C C . ARG A 1 96 ? -16.936 0.308 12.010 1.00 79.81 96 ARG A C 1
ATOM 710 O O . ARG A 1 96 ? -17.669 -0.486 12.587 1.00 79.81 96 ARG A O 1
ATOM 717 N N . ALA A 1 97 ? -17.063 0.588 10.716 1.00 80.56 97 ALA A N 1
ATOM 718 C CA . ALA A 1 97 ? -18.034 -0.068 9.846 1.00 80.56 97 ALA A CA 1
ATOM 719 C C . ALA A 1 97 ? -17.621 -1.499 9.440 1.00 80.56 97 ALA A C 1
ATOM 721 O O . ALA A 1 97 ? -18.335 -2.134 8.659 1.00 80.56 97 ALA A O 1
ATOM 722 N N . GLY A 1 98 ? -16.470 -1.998 9.917 1.00 74.31 98 GLY A N 1
ATOM 723 C CA . GLY A 1 98 ? -15.960 -3.332 9.592 1.00 74.31 98 GLY A CA 1
ATOM 724 C C . GLY A 1 98 ? -15.643 -3.507 8.106 1.00 74.31 98 GLY A C 1
ATOM 725 O O . GLY A 1 98 ? -15.662 -4.623 7.595 1.00 74.31 98 GLY A O 1
ATOM 726 N N . GLN A 1 99 ? -15.401 -2.405 7.388 1.00 71.94 99 GLN A N 1
ATOM 727 C CA . GLN A 1 99 ? -15.176 -2.419 5.938 1.00 71.94 99 GLN A CA 1
ATOM 728 C C . GLN A 1 99 ? -13.729 -2.760 5.561 1.00 71.94 99 GLN A C 1
ATOM 730 O O . GLN A 1 99 ? -13.411 -2.843 4.373 1.00 71.94 99 GLN A O 1
ATOM 735 N N . THR A 1 100 ? -12.860 -2.964 6.554 1.00 69.56 100 THR A N 1
ATOM 736 C CA . THR A 1 100 ? -11.477 -3.400 6.367 1.00 69.56 100 THR A CA 1
ATOM 737 C C . THR A 1 100 ? -11.198 -4.652 7.195 1.00 69.56 100 THR A C 1
ATOM 739 O O . THR A 1 100 ? -11.817 -4.882 8.233 1.00 69.56 100 THR A O 1
ATOM 742 N N . LYS A 1 101 ? -10.255 -5.478 6.734 1.00 70.31 101 LYS A N 1
ATOM 743 C CA . LYS A 1 101 ? -9.790 -6.674 7.460 1.00 70.31 101 LYS A CA 1
ATOM 744 C C . LYS A 1 101 ? -8.668 -6.373 8.461 1.00 70.31 101 LYS A C 1
ATOM 746 O O . LYS A 1 101 ? -8.112 -7.298 9.046 1.00 70.31 101 LYS A O 1
ATOM 751 N N . PHE A 1 102 ? -8.318 -5.101 8.659 1.00 68.81 102 PHE A N 1
ATOM 752 C CA . PHE A 1 102 ? -7.279 -4.719 9.608 1.00 68.81 102 PHE A CA 1
ATOM 753 C C . PHE A 1 102 ? -7.830 -4.814 11.027 1.00 68.81 102 PHE A C 1
ATOM 755 O O . PHE A 1 102 ? -8.658 -4.003 11.439 1.00 68.81 102 PHE A O 1
ATOM 762 N N . SER A 1 103 ? -7.360 -5.813 11.771 1.00 64.88 103 SER A N 1
ATOM 763 C CA . SER A 1 103 ? -7.612 -5.900 13.204 1.00 64.88 103 SER A CA 1
ATOM 764 C C . SER A 1 103 ? -6.494 -5.186 13.946 1.00 64.88 103 SER A C 1
ATOM 766 O O . SER A 1 103 ? -5.317 -5.503 13.778 1.00 64.88 103 SER A O 1
ATOM 768 N N . PHE A 1 104 ? -6.870 -4.244 14.797 1.00 68.88 104 PHE A N 1
ATOM 769 C CA . PHE A 1 104 ? -5.957 -3.635 15.753 1.00 68.88 104 PHE A CA 1
ATOM 770 C C . PHE A 1 104 ? -6.047 -4.386 17.079 1.00 68.88 104 PHE A C 1
ATOM 772 O O . PHE A 1 104 ? -7.076 -4.986 17.380 1.00 68.88 104 PHE A O 1
ATOM 779 N N . GLY A 1 105 ? -4.968 -4.385 17.859 1.00 64.56 105 GLY A N 1
ATOM 780 C CA . GLY A 1 105 ? -5.026 -4.923 19.216 1.00 64.56 105 GLY A CA 1
ATOM 781 C C . GLY A 1 105 ? -5.787 -3.989 20.153 1.00 64.56 105 GLY A C 1
ATOM 782 O O . GLY A 1 105 ? -5.788 -2.774 19.955 1.00 64.56 105 GLY A O 1
ATOM 783 N N . ASP A 1 106 ? -6.353 -4.559 21.214 1.00 67.94 106 ASP A N 1
ATOM 784 C CA . ASP A 1 106 ? -7.221 -3.849 22.167 1.00 67.94 106 ASP A CA 1
ATOM 785 C C . ASP A 1 106 ? -6.502 -2.768 23.000 1.00 67.94 106 ASP A C 1
ATOM 787 O O . ASP A 1 106 ? -7.145 -1.953 23.654 1.00 67.94 106 ASP A O 1
ATOM 791 N N . ASN A 1 107 ? -5.166 -2.737 22.974 1.00 73.56 107 ASN A N 1
ATOM 792 C CA . ASN A 1 107 ? -4.353 -1.856 23.820 1.00 73.56 107 ASN A CA 1
ATOM 793 C C . ASN A 1 107 ? -3.979 -0.512 23.168 1.00 73.56 107 ASN A C 1
ATOM 795 O O . ASN A 1 107 ? -3.269 0.273 23.792 1.00 73.56 107 ASN A O 1
ATOM 799 N N . ASN A 1 108 ? -4.413 -0.250 21.933 1.00 75.69 108 ASN A N 1
ATOM 800 C CA . ASN A 1 108 ? -4.066 0.971 21.203 1.00 75.69 108 ASN A CA 1
ATOM 801 C C . ASN A 1 108 ? -5.241 1.948 21.155 1.00 75.69 108 ASN A C 1
ATOM 803 O O . ASN A 1 108 ? -6.394 1.546 20.971 1.00 75.69 108 ASN A O 1
ATOM 807 N N . THR A 1 109 ? -4.951 3.248 21.211 1.00 82.88 109 THR A N 1
ATOM 808 C CA . THR A 1 109 ? -5.967 4.258 20.905 1.00 82.88 109 THR A CA 1
ATOM 809 C C . THR A 1 109 ? -6.324 4.228 19.417 1.00 82.88 109 THR A C 1
ATOM 811 O O . THR A 1 109 ? -5.563 3.772 18.559 1.00 82.88 109 THR A O 1
ATOM 814 N N . THR A 1 110 ? -7.507 4.741 19.075 1.00 82.12 110 THR A N 1
ATOM 815 C CA . THR A 1 110 ? -7.911 4.884 17.670 1.00 82.12 110 THR A CA 1
ATOM 816 C C . THR A 1 110 ? -6.953 5.784 16.889 1.00 82.12 110 THR A C 1
ATOM 818 O O . THR A 1 110 ? -6.638 5.482 15.743 1.00 82.12 110 THR A O 1
ATOM 821 N N . GLU A 1 111 ? -6.453 6.850 17.514 1.00 84.31 111 GLU A N 1
ATOM 822 C CA . GLU A 1 111 ? -5.475 7.758 16.909 1.00 84.31 111 GLU A CA 1
ATOM 823 C C . GLU A 1 111 ? -4.154 7.039 16.602 1.00 84.31 111 GLU A C 1
ATOM 825 O O . GLU A 1 111 ? -3.661 7.125 15.482 1.00 84.31 111 GLU A O 1
ATOM 830 N N . GLN A 1 112 ? -3.645 6.232 17.540 1.00 83.06 112 GLN A N 1
ATOM 831 C CA . GLN A 1 112 ? -2.448 5.401 17.355 1.00 83.06 112 GLN A CA 1
ATOM 832 C C . GLN A 1 112 ? -2.611 4.383 16.219 1.00 83.06 112 GLN A C 1
ATOM 834 O O . GLN A 1 112 ? -1.705 4.190 15.412 1.00 83.06 112 GLN A O 1
ATOM 839 N N . ASN A 1 113 ? -3.784 3.755 16.121 1.00 81.38 113 ASN A N 1
ATOM 840 C CA . ASN A 1 113 ? -4.107 2.815 15.047 1.00 81.38 113 ASN A C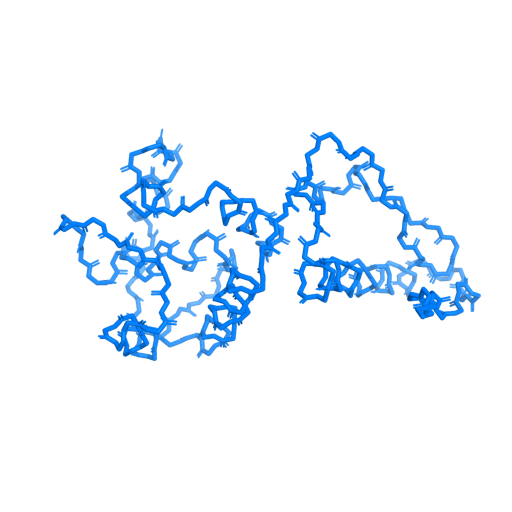A 1
ATOM 841 C C . ASN A 1 113 ? -4.141 3.492 13.670 1.00 81.38 113 ASN A C 1
ATOM 843 O O . ASN A 1 113 ? -3.661 2.930 12.686 1.00 81.38 113 ASN A O 1
ATOM 847 N N . ILE A 1 114 ? -4.682 4.708 13.602 1.00 83.50 114 ILE A N 1
ATOM 848 C CA . ILE A 1 114 ? -4.719 5.502 12.373 1.00 83.50 114 ILE A CA 1
ATOM 849 C C . ILE A 1 114 ? -3.309 5.973 12.001 1.00 83.50 114 ILE A C 1
ATOM 851 O O . ILE A 1 114 ? -2.900 5.783 10.860 1.00 83.50 114 ILE A O 1
ATOM 855 N N . ALA A 1 115 ? -2.543 6.513 12.952 1.00 85.44 115 ALA A N 1
ATOM 856 C CA . ALA A 1 115 ? -1.160 6.937 12.733 1.00 85.44 115 ALA A CA 1
ATOM 857 C C . ALA A 1 115 ? -0.282 5.788 12.220 1.00 85.44 115 ALA A C 1
ATOM 859 O O . ALA A 1 115 ? 0.517 5.971 11.308 1.00 85.44 115 ALA A O 1
ATOM 860 N N . LEU A 1 116 ? -0.488 4.581 12.745 1.00 81.38 116 LEU A N 1
ATOM 861 C CA . LEU A 1 116 ? 0.183 3.376 12.280 1.00 81.38 116 LEU A CA 1
ATOM 862 C C . LEU A 1 116 ? -0.160 3.009 10.831 1.00 81.38 116 LEU A C 1
ATOM 864 O O . LEU A 1 116 ? 0.735 2.629 10.081 1.00 81.38 116 LEU A O 1
ATOM 868 N N . LEU A 1 117 ? -1.429 3.121 10.423 1.00 81.69 117 LEU A N 1
ATOM 869 C CA . LEU A 1 117 ? -1.815 2.878 9.031 1.00 81.69 117 LEU A CA 1
ATOM 870 C C . LEU A 1 117 ? -1.155 3.877 8.079 1.00 81.69 117 LEU A C 1
ATOM 872 O O . LEU A 1 117 ? -0.636 3.454 7.050 1.00 81.69 117 LEU A O 1
ATOM 876 N N . TYR A 1 118 ? -1.131 5.165 8.433 1.00 82.19 118 TYR A N 1
ATOM 877 C CA . TYR A 1 118 ? -0.414 6.161 7.636 1.00 82.19 118 TYR A CA 1
ATOM 878 C C . TYR A 1 118 ? 1.080 5.833 7.584 1.00 82.19 118 TYR A C 1
ATOM 880 O O . TYR A 1 118 ? 1.619 5.676 6.505 1.00 82.19 118 TYR A O 1
ATOM 888 N N . LEU A 1 119 ? 1.739 5.566 8.712 1.00 79.62 119 LEU A N 1
ATOM 889 C CA . LEU A 1 119 ? 3.177 5.266 8.711 1.00 79.62 119 LEU A CA 1
ATOM 890 C C . LEU A 1 119 ? 3.569 3.989 7.944 1.00 79.62 119 LEU A C 1
ATOM 892 O O . LEU A 1 119 ? 4.715 3.889 7.512 1.00 79.62 119 LEU A O 1
ATOM 896 N N . ILE A 1 120 ? 2.663 3.018 7.787 1.00 76.94 120 ILE A N 1
ATOM 897 C CA . ILE A 1 120 ? 2.922 1.791 7.015 1.00 76.94 120 ILE A CA 1
ATOM 898 C C . ILE A 1 120 ? 2.637 1.977 5.519 1.00 76.94 120 ILE A C 1
ATOM 900 O O . ILE A 1 120 ? 3.368 1.420 4.707 1.00 76.94 120 ILE A O 1
A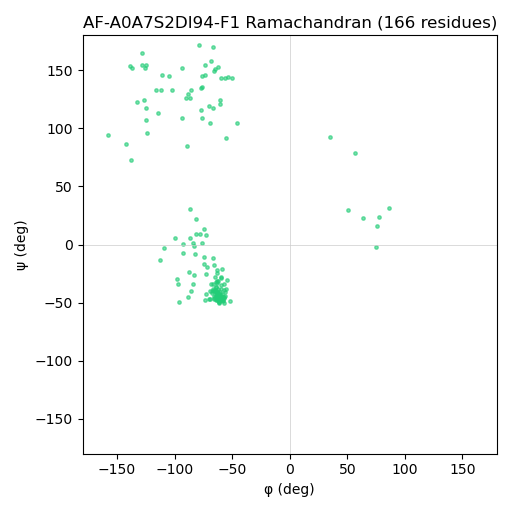TOM 904 N N . PHE A 1 121 ? 1.564 2.684 5.155 1.00 76.75 121 PHE A N 1
ATOM 905 C CA . PHE A 1 121 ? 1.046 2.714 3.778 1.00 76.75 121 PHE A CA 1
ATOM 906 C C . PHE A 1 121 ? 1.184 4.072 3.077 1.00 76.75 121 PHE A C 1
ATOM 908 O O . PHE A 1 121 ? 0.983 4.146 1.871 1.00 76.75 121 PHE A O 1
ATOM 915 N N . ASP A 1 122 ? 1.490 5.137 3.810 1.00 73.81 122 ASP A N 1
ATOM 916 C CA . ASP A 1 122 ? 1.667 6.499 3.310 1.00 73.81 122 ASP A CA 1
ATOM 917 C C . ASP A 1 122 ? 2.816 7.163 4.081 1.00 73.81 122 ASP A C 1
ATOM 919 O O . ASP A 1 122 ? 2.622 7.832 5.099 1.00 73.81 122 ASP A O 1
ATOM 923 N N . THR A 1 123 ? 4.046 6.962 3.602 1.00 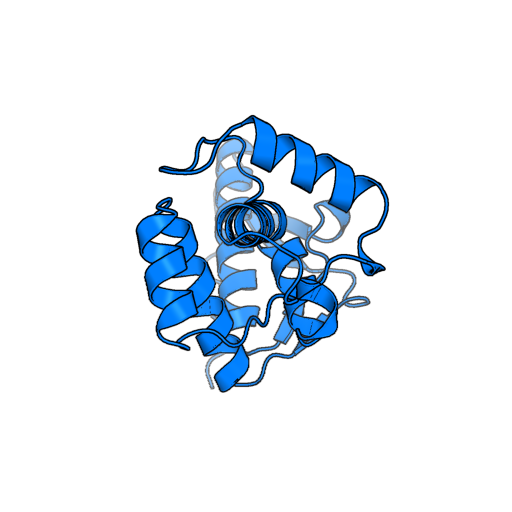65.69 123 THR A N 1
ATOM 924 C CA . THR A 1 123 ? 5.235 7.505 4.277 1.00 65.69 123 THR A CA 1
ATOM 925 C C . THR A 1 123 ? 5.468 8.993 4.016 1.00 65.69 123 THR A C 1
ATOM 927 O O . THR A 1 123 ? 6.505 9.532 4.422 1.00 65.69 123 THR A O 1
ATOM 930 N N . SER A 1 124 ? 4.508 9.687 3.389 1.00 69.12 124 SER A N 1
ATOM 931 C CA . SER A 1 124 ? 4.598 11.130 3.197 1.00 69.12 124 SER A CA 1
ATOM 932 C C . SER A 1 124 ? 4.772 11.854 4.535 1.00 69.12 124 SER A C 1
ATOM 934 O O . SER A 1 124 ? 4.208 11.498 5.570 1.00 69.12 124 SER A O 1
ATOM 936 N N . THR A 1 125 ? 5.570 12.919 4.526 1.00 63.34 125 THR A N 1
ATOM 937 C CA . THR A 1 125 ? 5.762 13.786 5.698 1.00 63.34 125 THR A CA 1
ATOM 938 C C . THR A 1 125 ? 4.637 14.810 5.855 1.00 63.34 125 THR A C 1
ATOM 940 O O . THR A 1 125 ? 4.765 15.758 6.629 1.00 63.34 125 THR A O 1
ATOM 943 N N . GLU A 1 126 ? 3.570 14.684 5.071 1.00 74.81 126 GLU A N 1
ATOM 944 C CA . GLU A 1 126 ? 2.442 15.600 5.110 1.00 74.81 126 GLU A CA 1
ATOM 945 C C . GLU A 1 126 ? 1.599 15.358 6.362 1.00 74.81 126 GLU A C 1
ATOM 947 O O . GLU A 1 126 ? 1.429 14.228 6.824 1.00 74.81 126 GLU A O 1
ATOM 952 N N . SER A 1 127 ? 1.025 16.428 6.909 1.00 78.12 127 SER A N 1
ATOM 953 C CA . SER A 1 127 ? 0.095 16.292 8.023 1.00 78.12 127 SER A CA 1
ATOM 954 C C . SER A 1 127 ? -1.161 15.533 7.589 1.00 78.12 127 SER A C 1
ATOM 956 O O . SER A 1 127 ? -1.573 15.543 6.424 1.00 78.12 127 SER A O 1
ATOM 958 N N . VAL A 1 128 ? -1.766 14.841 8.547 1.00 81.88 128 VAL A N 1
ATOM 959 C CA . VAL A 1 128 ? -3.052 14.164 8.387 1.00 81.88 128 VAL A CA 1
ATOM 960 C C . VAL A 1 128 ? -4.056 14.905 9.252 1.00 81.88 128 VAL A C 1
ATOM 962 O O . VAL A 1 128 ? -3.784 15.198 10.418 1.00 81.88 128 VAL A O 1
ATOM 965 N N . GLU A 1 129 ? -5.223 15.213 8.692 1.00 83.31 129 GLU A N 1
ATOM 966 C CA . GLU A 1 129 ? -6.279 15.876 9.445 1.00 83.31 129 GLU A CA 1
ATOM 967 C C . GLU A 1 129 ? -6.708 14.998 10.629 1.00 83.31 129 GLU A C 1
ATOM 969 O O . GLU A 1 129 ? -7.099 13.840 10.456 1.00 83.31 129 GLU A O 1
ATOM 974 N N . GLY A 1 130 ? -6.645 15.565 11.836 1.00 82.19 130 GLY A N 1
ATOM 975 C CA . GLY A 1 130 ? -7.068 14.895 13.063 1.00 82.19 130 GLY A CA 1
ATOM 976 C C . GLY A 1 130 ? -6.075 13.863 13.608 1.00 82.19 130 GLY A C 1
ATOM 977 O O . GLY A 1 130 ? -6.516 12.966 14.324 1.00 82.19 130 GLY A O 1
ATOM 978 N N . LEU A 1 131 ? -4.784 13.971 13.267 1.00 85.31 131 LEU A N 1
ATOM 979 C CA . LEU A 1 131 ? -3.678 13.306 13.968 1.00 85.31 131 LEU A CA 1
ATOM 980 C C . LEU A 1 131 ? -2.740 14.339 14.604 1.00 85.31 131 LEU A C 1
ATOM 982 O O . LEU A 1 131 ? -2.320 15.291 13.945 1.00 85.31 131 LEU A O 1
ATOM 986 N N . SER A 1 132 ? -2.386 14.131 15.871 1.00 87.88 132 SER A N 1
ATOM 98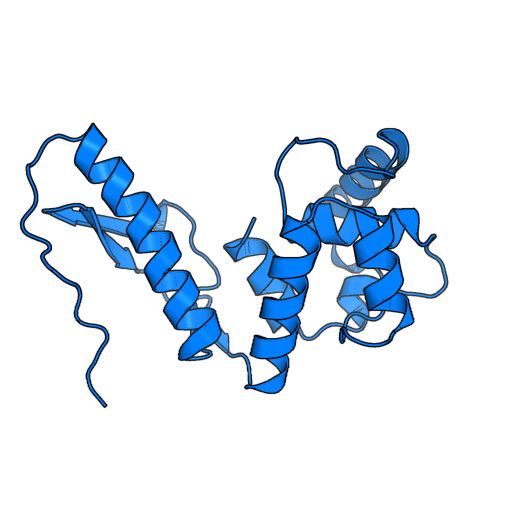7 C CA . SER A 1 132 ? -1.362 14.913 16.570 1.00 87.88 132 SER A CA 1
ATOM 988 C C . SER A 1 132 ? 0.056 14.512 16.146 1.00 87.88 132 SER A C 1
ATOM 990 O O . SER A 1 132 ? 0.350 13.338 15.901 1.00 87.88 132 SER A O 1
ATOM 992 N N . SER A 1 133 ? 0.964 15.492 16.099 1.00 85.81 133 SER A N 1
ATOM 993 C CA . SER A 1 133 ? 2.383 15.246 15.814 1.00 85.81 133 SER A CA 1
ATOM 994 C C . SER A 1 133 ? 3.046 14.376 16.882 1.00 85.81 133 SER A C 1
ATOM 996 O O . SER A 1 133 ? 3.918 13.581 16.540 1.00 85.81 133 SER A O 1
ATOM 998 N N . GLU A 1 134 ? 2.623 14.480 18.151 1.00 87.94 134 GLU A N 1
ATOM 999 C CA . GLU A 1 134 ? 3.136 13.607 19.211 1.00 87.94 134 GLU A CA 1
ATOM 1000 C C . GLU A 1 134 ? 2.812 12.136 18.928 1.00 87.94 134 GLU A C 1
ATOM 1002 O O . GLU A 1 134 ? 3.711 11.300 18.973 1.00 87.94 134 GLU A O 1
ATOM 1007 N N . THR A 1 135 ? 1.572 11.816 18.538 1.00 87.06 135 THR A N 1
ATOM 1008 C CA . THR A 1 135 ? 1.181 10.427 18.241 1.00 87.06 135 THR A CA 1
ATOM 1009 C C . THR A 1 135 ? 1.957 9.859 17.052 1.00 87.06 135 THR A C 1
ATOM 1011 O O . THR A 1 135 ? 2.366 8.698 17.073 1.00 87.06 135 THR A O 1
ATOM 1014 N N . ILE A 1 136 ? 2.184 10.660 16.005 1.00 84.81 136 ILE A N 1
ATOM 1015 C CA . ILE A 1 136 ? 2.972 10.224 14.842 1.00 84.81 136 ILE A CA 1
ATOM 1016 C C . ILE A 1 136 ? 4.404 9.878 15.267 1.00 84.81 136 ILE A C 1
ATOM 1018 O O . ILE A 1 136 ? 4.925 8.838 14.860 1.00 84.81 136 ILE A O 1
ATOM 1022 N N . GLU A 1 137 ? 5.029 10.714 16.097 1.00 85.00 137 GLU A N 1
ATOM 1023 C CA . GLU A 1 137 ? 6.401 10.489 16.555 1.00 85.00 137 GLU A CA 1
ATOM 1024 C C . GLU A 1 137 ? 6.504 9.283 17.499 1.00 85.00 137 GLU A C 1
ATOM 1026 O O . GLU A 1 137 ? 7.409 8.458 17.361 1.00 85.00 137 GLU A O 1
ATOM 1031 N N . GLU A 1 138 ? 5.532 9.109 18.397 1.00 84.69 138 GLU A N 1
ATOM 1032 C CA . GLU A 1 138 ? 5.434 7.932 19.264 1.00 84.69 138 GLU A CA 1
ATOM 1033 C C . GLU A 1 138 ? 5.367 6.632 18.453 1.00 84.69 138 GLU A C 1
ATOM 1035 O O . GLU A 1 138 ? 6.139 5.698 18.694 1.00 84.69 138 GLU A O 1
ATOM 1040 N N . ILE A 1 139 ? 4.471 6.562 17.461 1.00 83.12 139 ILE A N 1
ATOM 1041 C CA . ILE A 1 139 ? 4.331 5.366 16.624 1.00 83.12 139 ILE A CA 1
ATOM 1042 C C . ILE A 1 139 ? 5.570 5.155 15.750 1.00 83.12 139 ILE A C 1
ATOM 1044 O O . ILE A 1 139 ? 6.031 4.019 15.621 1.00 83.12 139 ILE A O 1
ATOM 1048 N N . ARG A 1 140 ? 6.161 6.220 15.194 1.00 81.44 140 ARG A N 1
ATOM 1049 C CA . ARG A 1 140 ? 7.413 6.141 14.424 1.00 81.44 140 ARG A CA 1
ATOM 1050 C C . ARG A 1 140 ? 8.531 5.515 15.260 1.00 81.44 140 ARG A C 1
ATOM 1052 O O . ARG A 1 140 ? 9.223 4.616 14.778 1.00 81.44 140 ARG A O 1
ATOM 1059 N N . HIS A 1 141 ? 8.671 5.932 16.516 1.00 82.88 141 HIS A N 1
ATOM 1060 C CA . HIS A 1 141 ? 9.659 5.374 17.434 1.00 82.88 141 HIS A CA 1
ATOM 1061 C C . HIS A 1 141 ? 9.373 3.901 17.775 1.00 82.88 141 HIS A C 1
ATOM 1063 O O . HIS A 1 141 ? 10.298 3.090 17.832 1.00 82.88 141 HIS A O 1
ATOM 1069 N N . LEU A 1 142 ? 8.103 3.519 17.952 1.00 77.50 142 LEU A N 1
ATOM 1070 C CA . LEU A 1 142 ? 7.716 2.121 18.179 1.00 77.50 142 LEU A CA 1
ATOM 1071 C C . LEU A 1 142 ? 8.039 1.220 16.979 1.00 77.50 142 LEU A C 1
ATOM 1073 O O . LEU A 1 142 ? 8.592 0.135 17.168 1.00 77.50 142 LEU A O 1
ATOM 1077 N N . ILE A 1 143 ? 7.750 1.674 15.754 1.00 74.56 143 ILE A N 1
ATOM 1078 C CA . ILE A 1 143 ? 8.077 0.940 14.519 1.00 74.56 143 ILE A CA 1
ATOM 1079 C C . ILE A 1 143 ? 9.590 0.742 14.392 1.00 74.56 143 ILE A C 1
ATOM 1081 O O . ILE A 1 143 ? 10.039 -0.359 14.070 1.00 74.56 143 ILE A O 1
ATOM 1085 N N . ALA A 1 144 ? 10.373 1.790 14.665 1.00 73.50 144 ALA A N 1
ATOM 1086 C CA . ALA A 1 144 ? 11.830 1.753 14.558 1.00 73.50 144 ALA A CA 1
ATOM 1087 C C . ALA A 1 144 ? 12.486 0.783 15.556 1.00 73.50 144 ALA A C 1
ATOM 1089 O O . ALA A 1 144 ? 13.566 0.262 15.281 1.00 73.50 144 ALA A O 1
ATOM 1090 N N . GLN A 1 145 ? 11.852 0.539 16.706 1.00 72.38 145 GLN A N 1
ATOM 1091 C CA . GLN A 1 145 ? 12.378 -0.361 17.730 1.00 72.38 145 GLN A CA 1
ATOM 1092 C C . GLN A 1 145 ? 11.964 -1.820 17.531 1.00 72.38 145 GLN A C 1
ATOM 1094 O O . GLN A 1 145 ? 12.808 -2.704 17.680 1.00 72.38 145 GLN A O 1
ATOM 1099 N N . ASP A 1 146 ? 10.687 -2.094 17.238 1.00 67.19 146 ASP A N 1
ATOM 1100 C CA . ASP A 1 146 ? 10.199 -3.470 17.118 1.00 67.19 146 ASP A CA 1
ATOM 1101 C C . ASP A 1 146 ? 8.911 -3.586 16.285 1.00 67.19 146 ASP A C 1
ATOM 1103 O O . ASP A 1 146 ? 7.789 -3.516 16.798 1.00 67.19 146 ASP A O 1
ATOM 1107 N N . LEU A 1 147 ? 9.076 -3.871 14.991 1.00 62.66 147 LEU A N 1
ATOM 1108 C CA . LEU A 1 147 ? 7.969 -4.176 14.080 1.00 62.66 147 LEU A CA 1
ATOM 1109 C C . LEU A 1 147 ? 7.118 -5.368 14.554 1.00 62.66 147 LEU A C 1
ATOM 1111 O O . LEU A 1 147 ? 5.905 -5.369 14.378 1.00 62.66 147 LEU A O 1
ATOM 1115 N N . THR A 1 148 ? 7.697 -6.382 15.200 1.00 59.12 148 THR A N 1
ATOM 1116 C CA . THR A 1 148 ? 6.974 -7.626 15.533 1.00 59.12 148 THR A CA 1
ATOM 1117 C C . THR A 1 148 ? 5.978 -7.468 16.685 1.00 59.12 148 THR A C 1
ATOM 1119 O O . THR A 1 148 ? 5.077 -8.295 16.871 1.00 59.12 148 THR A O 1
ATOM 1122 N N . ARG A 1 149 ? 6.108 -6.389 17.464 1.00 60.56 149 ARG A N 1
ATOM 1123 C CA . ARG A 1 149 ? 5.223 -6.087 18.598 1.00 60.56 149 ARG A CA 1
ATOM 1124 C C . ARG A 1 149 ? 4.049 -5.200 18.235 1.00 60.56 149 ARG A C 1
ATOM 1126 O O . ARG A 1 149 ? 3.151 -5.054 19.063 1.00 60.56 149 ARG A O 1
ATOM 1133 N N . ILE A 1 150 ? 4.016 -4.682 17.012 1.00 63.06 150 ILE A N 1
ATOM 1134 C CA . ILE A 1 150 ? 2.929 -3.843 16.536 1.00 63.06 150 ILE A CA 1
ATOM 1135 C C . ILE A 1 150 ? 1.651 -4.692 16.443 1.00 63.06 150 ILE A C 1
ATOM 1137 O O . ILE A 1 150 ? 1.600 -5.644 15.659 1.00 63.06 150 ILE A O 1
ATOM 1141 N N . PRO A 1 151 ? 0.592 -4.363 17.207 1.00 55.75 151 PRO A N 1
ATOM 1142 C CA . PRO A 1 151 ? -0.608 -5.192 17.275 1.00 55.75 151 PRO A CA 1
ATOM 1143 C C . PRO A 1 151 ? -1.305 -5.399 15.926 1.00 55.75 151 PRO A C 1
ATOM 1145 O O . PRO A 1 151 ? -1.883 -6.461 15.711 1.00 55.75 151 PRO A O 1
ATOM 1148 N N . ILE A 1 152 ? -1.187 -4.436 15.001 1.00 57.66 152 ILE A N 1
ATOM 1149 C CA . ILE A 1 152 ? -1.762 -4.554 13.654 1.00 57.66 152 ILE A CA 1
ATOM 1150 C C . ILE A 1 152 ? -1.132 -5.699 12.848 1.00 57.66 152 ILE A C 1
ATOM 1152 O O . ILE A 1 152 ? -1.819 -6.346 12.070 1.00 57.66 152 ILE A O 1
ATOM 1156 N N . LEU A 1 153 ? 0.155 -6.006 13.053 1.00 56.75 153 LEU A N 1
ATOM 1157 C CA . LEU A 1 153 ? 0.871 -7.017 12.265 1.00 56.75 153 LEU A CA 1
ATOM 1158 C C . LEU A 1 153 ? 0.621 -8.447 12.764 1.00 56.75 153 LEU A C 1
ATOM 1160 O O . LEU A 1 153 ? 1.016 -9.405 12.106 1.00 56.75 153 LEU A O 1
ATOM 1164 N N . LYS A 1 154 ? -0.049 -8.613 13.914 1.00 57.19 154 LYS A N 1
ATOM 1165 C CA . LYS A 1 154 ? -0.366 -9.935 14.481 1.00 57.19 154 LYS A CA 1
ATOM 1166 C C . LYS A 1 154 ? -1.627 -10.570 13.893 1.00 57.19 154 LYS A C 1
ATOM 1168 O O . LYS A 1 154 ? -1.740 -11.791 13.921 1.00 57.19 154 LYS A O 1
ATOM 1173 N N . GLY A 1 155 ? -2.565 -9.762 13.395 1.00 56.09 155 GLY A N 1
ATOM 1174 C CA . GLY A 1 155 ? -3.841 -10.225 12.828 1.00 56.09 155 GLY A CA 1
ATOM 1175 C C . GLY A 1 155 ? -3.954 -10.069 11.311 1.00 56.09 155 GLY A C 1
ATOM 1176 O O . GLY A 1 155 ? -4.966 -10.452 10.733 1.00 56.09 155 GLY A O 1
ATOM 1177 N N . VAL A 1 156 ? -2.940 -9.489 10.673 1.00 60.97 156 VAL A N 1
ATOM 1178 C CA . VAL A 1 156 ? -2.941 -9.157 9.249 1.00 60.97 156 VAL A CA 1
ATOM 1179 C C . VAL A 1 156 ? -2.112 -10.204 8.488 1.00 60.97 156 VAL A C 1
ATOM 1181 O O . VAL A 1 156 ? -1.013 -10.533 8.943 1.00 60.97 156 VAL A O 1
ATOM 1184 N N . PRO A 1 157 ? -2.609 -10.757 7.361 1.00 64.44 157 PRO A N 1
ATOM 1185 C CA . PRO A 1 157 ? -1.839 -11.688 6.535 1.00 64.44 157 PRO A CA 1
ATOM 1186 C C . PRO A 1 157 ? -0.481 -11.088 6.143 1.00 64.44 157 PRO A C 1
ATOM 1188 O O . PRO A 1 157 ? -0.373 -9.879 5.928 1.00 64.44 157 PRO A O 1
ATOM 1191 N N . ARG A 1 158 ? 0.573 -11.909 6.058 1.00 66.19 158 ARG A N 1
ATOM 1192 C CA . ARG A 1 158 ? 1.951 -11.416 5.837 1.00 66.19 158 ARG A CA 1
ATOM 1193 C C . ARG A 1 158 ? 2.076 -10.633 4.528 1.00 66.19 158 ARG A C 1
ATOM 1195 O O . ARG A 1 158 ? 2.887 -9.721 4.429 1.00 66.19 158 ARG A O 1
ATOM 1202 N N . GLU A 1 159 ? 1.228 -10.954 3.564 1.00 70.06 159 GLU A N 1
ATOM 1203 C CA . GLU A 1 159 ? 1.135 -10.363 2.234 1.00 70.06 159 GLU A CA 1
ATOM 1204 C C . GLU A 1 159 ? 0.837 -8.857 2.305 1.00 70.06 159 GLU A C 1
ATOM 1206 O O . GLU A 1 159 ? 1.402 -8.068 1.556 1.00 70.06 159 GLU A O 1
ATOM 1211 N N . TYR A 1 160 ? 0.046 -8.419 3.285 1.00 68.44 160 TYR A N 1
ATOM 1212 C CA . TYR A 1 160 ? -0.284 -7.006 3.500 1.00 68.44 160 TYR A CA 1
ATOM 1213 C C . TYR A 1 160 ? 0.885 -6.198 4.069 1.00 68.44 160 TYR A C 1
ATOM 1215 O O . TYR A 1 160 ? 0.950 -4.986 3.874 1.00 68.44 160 TYR A O 1
ATOM 1223 N N . ILE A 1 161 ? 1.815 -6.854 4.768 1.00 69.00 161 ILE A N 1
ATOM 1224 C CA . ILE A 1 161 ? 3.042 -6.208 5.251 1.00 69.00 161 ILE A CA 1
ATOM 1225 C C . ILE A 1 161 ? 3.916 -5.823 4.055 1.00 69.00 161 ILE A C 1
ATOM 1227 O O . ILE A 1 161 ? 4.515 -4.749 4.040 1.00 69.00 161 ILE A O 1
ATOM 1231 N N . PHE A 1 162 ? 3.952 -6.680 3.032 1.00 71.00 162 PHE A N 1
ATOM 1232 C CA . PHE A 1 162 ? 4.671 -6.412 1.791 1.00 71.00 162 PHE A CA 1
ATOM 1233 C C . PHE A 1 162 ? 4.031 -5.291 0.974 1.00 71.00 162 PHE A C 1
ATOM 1235 O O . PHE A 1 162 ? 4.753 -4.499 0.384 1.00 71.00 162 PHE A O 1
ATOM 1242 N N . VAL A 1 163 ? 2.702 -5.160 1.003 1.00 70.62 163 VAL A N 1
ATOM 1243 C CA . VAL A 1 163 ? 2.008 -4.031 0.365 1.00 70.62 163 VAL A CA 1
ATOM 1244 C C . VAL A 1 163 ? 2.492 -2.692 0.927 1.00 70.62 163 VAL A C 1
ATOM 1246 O O . VAL A 1 163 ? 2.792 -1.791 0.149 1.00 70.62 163 VAL A O 1
ATOM 1249 N N . GLY A 1 164 ? 2.625 -2.565 2.254 1.00 64.50 164 GLY A N 1
ATOM 1250 C CA . GLY A 1 164 ? 3.136 -1.338 2.875 1.00 64.50 164 GLY A CA 1
ATOM 1251 C C . GLY A 1 164 ? 4.505 -0.920 2.328 1.00 64.50 164 GLY A C 1
ATOM 1252 O O . GLY A 1 164 ? 4.715 0.248 2.051 1.00 64.50 164 GLY A O 1
ATOM 1253 N N . ARG A 1 165 ? 5.401 -1.881 2.061 1.00 67.44 165 ARG A N 1
ATOM 1254 C CA . ARG A 1 165 ? 6.750 -1.624 1.510 1.00 67.44 165 ARG A CA 1
ATOM 1255 C C . ARG A 1 165 ? 6.776 -1.193 0.044 1.00 67.44 165 ARG A C 1
ATOM 1257 O O . ARG A 1 165 ? 7.798 -0.703 -0.423 1.00 67.44 165 ARG A O 1
ATOM 1264 N N . VAL A 1 166 ? 5.702 -1.469 -0.685 1.00 65.44 166 VAL A N 1
ATOM 1265 C CA . VAL A 1 166 ? 5.597 -1.220 -2.127 1.00 65.44 166 VAL A CA 1
ATOM 1266 C C . VAL A 1 166 ? 4.881 0.102 -2.398 1.00 65.44 166 VAL A C 1
ATOM 1268 O O . VAL A 1 166 ? 5.189 0.777 -3.375 1.00 65.44 166 VAL A O 1
ATOM 1271 N N . ILE A 1 167 ? 3.919 0.459 -1.543 1.00 65.19 167 ILE A N 1
ATOM 1272 C CA . ILE A 1 167 ? 3.112 1.682 -1.669 1.00 65.19 167 ILE A CA 1
ATOM 1273 C C . ILE A 1 167 ? 3.783 2.886 -0.980 1.00 65.19 167 ILE A C 1
ATOM 1275 O O . ILE A 1 167 ? 3.499 4.021 -1.356 1.00 65.19 167 ILE A O 1
ATOM 1279 N N . SER A 1 168 ? 4.660 2.635 0.001 1.00 57.50 168 SER A N 1
ATOM 1280 C CA . SER A 1 168 ? 5.363 3.645 0.807 1.00 57.50 168 SER A CA 1
ATOM 1281 C C . SER A 1 168 ? 6.278 4.580 0.039 1.00 57.50 168 SER A C 1
ATOM 1283 O O . SER A 1 168 ? 7.083 4.067 -0.772 1.00 57.50 168 SER A O 1
#

Sequence (168 aa):
TMPATVQDCDGPSDEIAMARRAVLRVADVIGEMMFLDGFFHADTHPGNIMVLKGGCPALIDFGQCAELDLEQRQSVAKLVLILGARSSTVLNAVIRAGQTKFSFGDNNTTEQNIALLYLIFDTSTESVEGLSSETIEEIRHLIAQDLTRIPILKGVPREYIFVGRVIS